Protein AF-A0A6M3L8R0-F1 (afdb_monomer)

Radius of gyration: 15.02 Å; Cα contacts (8 Å, |Δi|>4): 135; chains: 1; bounding box: 36×21×40 Å

Sequence (79 aa):
MDVQPGTVFINSFIKNDEDGQIPEATLKATTDAVISRIAAWPWCPSTYLHLEIAGEATYDDPENPGWSYSSVRVNAITE

Organism: NCBI:txid1070528

Structure (mmCIF, N/CA/C/O backbone):
data_AF-A0A6M3L8R0-F1
#
_entry.id   AF-A0A6M3L8R0-F1
#
loop_
_atom_site.group_PDB
_atom_site.id
_atom_site.type_symbol
_atom_site.label_atom_id
_atom_site.label_alt_id
_atom_site.label_comp_id
_atom_site.label_asym_id
_atom_site.label_entity_id
_atom_site.label_seq_id
_atom_site.pdbx_PDB_ins_code
_atom_site.Cartn_x
_atom_site.Cartn_y
_atom_site.Cartn_z
_atom_site.occupancy
_atom_site.B_iso_or_equiv
_atom_site.auth_seq_id
_atom_site.auth_comp_id
_atom_site.auth_asym_id
_atom_site.auth_atom_id
_atom_site.pdbx_PDB_model_num
ATOM 1 N N . MET A 1 1 ? 17.940 14.226 -13.642 1.00 47.97 1 MET A N 1
ATOM 2 C CA . MET A 1 1 ? 17.834 13.813 -12.232 1.00 47.97 1 MET A CA 1
ATOM 3 C C . MET A 1 1 ? 17.630 12.320 -12.289 1.00 47.97 1 MET A C 1
ATOM 5 O O . MET A 1 1 ? 16.582 11.895 -12.759 1.00 47.97 1 MET A O 1
ATOM 9 N N . ASP A 1 2 ? 18.680 11.569 -11.982 1.00 55.41 2 ASP A N 1
ATOM 10 C CA . ASP A 1 2 ? 18.701 10.120 -12.164 1.00 55.41 2 ASP A CA 1
ATOM 11 C C . ASP A 1 2 ? 17.819 9.477 -11.093 1.00 55.41 2 ASP A C 1
ATOM 13 O O . ASP A 1 2 ? 17.942 9.790 -9.906 1.00 55.41 2 ASP A O 1
ATOM 17 N N . VAL A 1 3 ? 16.878 8.635 -11.515 1.00 56.88 3 VAL A N 1
ATOM 18 C CA . VAL A 1 3 ? 16.110 7.797 -10.591 1.00 56.88 3 VAL A CA 1
ATOM 19 C C . VAL A 1 3 ? 17.110 6.837 -9.949 1.00 56.88 3 VAL A C 1
ATOM 21 O O . VAL A 1 3 ? 17.917 6.240 -10.653 1.00 56.88 3 VAL A O 1
ATOM 24 N N . GLN A 1 4 ? 17.111 6.732 -8.620 1.00 62.91 4 GLN A N 1
ATOM 25 C CA . GLN A 1 4 ? 17.948 5.770 -7.904 1.00 62.91 4 GLN A CA 1
ATOM 26 C C . GLN A 1 4 ? 17.105 4.552 -7.514 1.00 62.91 4 GLN A C 1
ATOM 28 O O . GLN A 1 4 ? 15.961 4.738 -7.085 1.00 62.91 4 GLN A O 1
ATOM 33 N N . PRO A 1 5 ? 17.654 3.326 -7.609 1.00 67.38 5 PRO A N 1
ATOM 34 C CA . PRO A 1 5 ? 17.020 2.156 -7.026 1.00 67.38 5 PRO A CA 1
ATOM 35 C C . PRO A 1 5 ? 16.750 2.380 -5.540 1.00 67.38 5 PRO A C 1
ATOM 37 O O . PRO A 1 5 ? 17.598 2.910 -4.817 1.00 67.38 5 PRO A O 1
ATOM 40 N N . GLY A 1 6 ? 15.581 1.967 -5.067 1.00 74.50 6 GLY A N 1
ATOM 41 C CA . GLY A 1 6 ? 15.192 2.215 -3.685 1.00 74.50 6 GLY A CA 1
ATOM 42 C C . GLY A 1 6 ? 13.915 1.499 -3.285 1.00 74.50 6 GLY A C 1
ATOM 43 O O . GLY A 1 6 ? 13.152 1.031 -4.123 1.00 74.50 6 GLY A O 1
ATOM 44 N N . THR A 1 7 ? 13.673 1.409 -1.982 1.00 82.56 7 THR A N 1
ATOM 45 C CA . THR A 1 7 ? 12.395 0.927 -1.455 1.00 82.56 7 THR A CA 1
ATOM 46 C C . THR A 1 7 ? 11.533 2.123 -1.074 1.00 82.56 7 THR A C 1
ATOM 48 O O . THR A 1 7 ? 11.956 2.983 -0.303 1.00 82.56 7 THR A O 1
ATOM 51 N N . VAL A 1 8 ? 10.314 2.152 -1.600 1.00 81.94 8 VAL A N 1
ATOM 52 C CA . VAL A 1 8 ? 9.269 3.119 -1.270 1.00 81.94 8 VAL A CA 1
ATOM 53 C C . VAL A 1 8 ? 8.174 2.392 -0.498 1.00 81.94 8 VAL A C 1
ATOM 55 O O . VAL A 1 8 ? 7.795 1.274 -0.845 1.00 81.94 8 VAL A O 1
ATOM 58 N N . PHE A 1 9 ? 7.656 3.028 0.548 1.00 84.50 9 PHE A N 1
ATOM 59 C CA . PHE A 1 9 ? 6.479 2.556 1.271 1.00 84.50 9 PHE A CA 1
ATOM 60 C C . PHE A 1 9 ? 5.294 3.446 0.919 1.00 84.50 9 PHE A C 1
ATOM 62 O O . PHE A 1 9 ? 5.371 4.669 1.040 1.00 84.50 9 PHE A O 1
ATOM 69 N N . ILE A 1 10 ? 4.205 2.830 0.475 1.00 84.62 10 ILE A N 1
ATOM 70 C CA . ILE A 1 10 ? 2.954 3.517 0.170 1.00 84.62 10 ILE A CA 1
ATOM 71 C C . ILE A 1 10 ? 1.986 3.208 1.304 1.00 84.62 10 ILE A C 1
ATOM 73 O O . ILE A 1 10 ? 1.451 2.104 1.389 1.00 84.62 10 ILE A O 1
ATOM 77 N N . ASN A 1 11 ? 1.782 4.193 2.177 1.00 84.69 11 ASN A N 1
ATOM 78 C CA . ASN A 1 11 ? 0.882 4.085 3.318 1.00 84.69 11 ASN A CA 1
ATOM 79 C C . ASN A 1 11 ? -0.487 4.663 2.952 1.00 84.69 11 ASN A C 1
ATOM 81 O O . ASN A 1 11 ? -0.584 5.809 2.514 1.00 84.69 11 ASN A O 1
ATOM 85 N N . SER A 1 12 ? -1.538 3.870 3.134 1.00 82.31 12 SER A N 1
ATOM 86 C CA . SER A 1 12 ? -2.931 4.284 2.941 1.00 82.31 12 SER A CA 1
ATOM 87 C C . SER A 1 12 ? -3.657 4.213 4.271 1.00 82.31 12 SER A C 1
ATOM 89 O O . SER A 1 12 ? -3.724 3.144 4.871 1.00 82.31 12 SER A O 1
ATOM 91 N N . PHE A 1 13 ? -4.179 5.350 4.722 1.00 83.94 13 PHE A N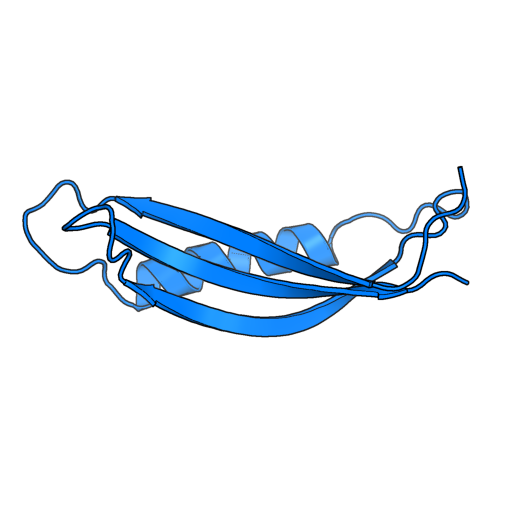 1
ATOM 92 C CA . PHE A 1 13 ? -4.830 5.500 6.019 1.00 83.94 13 PHE A CA 1
ATOM 93 C C . PHE A 1 13 ? -6.342 5.450 5.863 1.00 83.94 13 PHE A C 1
ATOM 95 O O . PHE A 1 13 ? -6.896 6.003 4.910 1.00 83.94 13 PHE A O 1
ATOM 102 N N . ILE A 1 14 ? -7.005 4.817 6.822 1.00 84.06 14 ILE A N 1
ATOM 103 C CA . ILE A 1 14 ? -8.457 4.790 6.927 1.00 84.06 14 ILE A CA 1
ATOM 104 C C . ILE A 1 14 ? -8.812 5.152 8.367 1.00 84.06 14 ILE A C 1
ATOM 106 O O . ILE A 1 14 ? -8.164 4.704 9.313 1.00 84.06 14 ILE A O 1
ATOM 110 N N . LYS A 1 15 ? -9.846 5.974 8.519 1.00 83.38 15 LYS A N 1
ATOM 111 C CA . LYS A 1 15 ? -10.448 6.304 9.807 1.00 83.38 15 LYS A CA 1
ATOM 112 C C . LYS A 1 15 ? -11.719 5.483 9.982 1.00 83.38 15 LYS A C 1
ATOM 114 O O . LYS A 1 15 ? -12.525 5.426 9.053 1.00 83.38 15 LYS A O 1
ATOM 119 N N . ASN A 1 16 ? -11.918 4.898 11.161 1.00 77.31 16 ASN A N 1
ATOM 120 C CA . ASN A 1 16 ? -13.245 4.440 11.541 1.00 77.31 16 ASN A CA 1
ATOM 121 C C . ASN A 1 16 ? -14.039 5.609 12.136 1.00 77.31 16 ASN A C 1
ATOM 123 O O . ASN A 1 16 ? -13.592 6.246 13.090 1.00 77.31 16 ASN A O 1
ATOM 127 N N . ASP A 1 17 ? -15.187 5.923 11.543 1.00 71.25 17 ASP A N 1
ATOM 128 C CA . ASP A 1 17 ? -16.097 6.947 12.071 1.00 71.25 17 ASP A CA 1
ATOM 129 C C . ASP A 1 17 ? -17.078 6.375 13.108 1.00 71.25 17 ASP A C 1
ATOM 131 O O . ASP A 1 17 ? -17.712 7.134 13.839 1.00 71.25 17 ASP A O 1
ATOM 135 N N . GLU A 1 18 ? -17.172 5.047 13.202 1.00 67.50 18 GLU A N 1
ATOM 136 C CA . GLU A 1 18 ? -17.814 4.336 14.306 1.00 67.50 18 GLU A CA 1
ATOM 137 C C . GLU A 1 18 ? -16.711 3.898 15.292 1.00 67.50 18 GLU A C 1
ATOM 139 O O . GLU A 1 18 ? -15.628 3.526 14.852 1.00 67.50 18 GLU A O 1
ATOM 144 N N . ASP A 1 19 ? -16.947 3.949 16.611 1.00 60.16 19 ASP A N 1
ATOM 145 C CA . ASP A 1 19 ? -15.965 3.706 17.700 1.00 60.16 19 ASP A CA 1
ATOM 146 C C . ASP A 1 19 ? -15.380 2.258 17.772 1.00 60.16 19 ASP A C 1
ATOM 148 O O . ASP A 1 19 ? -15.128 1.716 18.850 1.00 60.16 19 ASP A O 1
ATOM 152 N N . GLY A 1 20 ? -15.176 1.580 16.640 1.00 65.75 20 GLY A N 1
ATOM 153 C CA . GLY A 1 20 ? -14.653 0.217 16.528 1.00 65.75 20 GLY A CA 1
ATOM 154 C C . GLY A 1 20 ? -13.341 0.116 15.745 1.00 65.75 20 GLY A C 1
ATOM 155 O O . GLY A 1 20 ? -12.844 1.085 15.174 1.00 65.75 20 GLY A O 1
ATOM 156 N N . GLN A 1 21 ? -12.776 -1.091 15.667 1.00 68.75 21 GLN A N 1
ATOM 157 C CA . GLN A 1 21 ? -11.673 -1.371 14.742 1.00 68.75 21 GLN A CA 1
ATOM 158 C C . GLN A 1 21 ? -12.181 -1.464 13.300 1.00 68.75 21 GLN A C 1
ATOM 160 O O . GLN A 1 21 ? -13.288 -1.948 13.053 1.00 68.75 21 GLN A O 1
ATOM 165 N N . ILE A 1 22 ? -11.372 -1.003 12.346 1.00 72.44 22 ILE A N 1
ATOM 166 C CA . ILE A 1 22 ? -11.696 -1.111 10.923 1.00 72.44 22 ILE A CA 1
ATOM 167 C C . ILE A 1 22 ? -11.703 -2.595 10.543 1.00 72.44 22 ILE A C 1
ATOM 169 O O . ILE A 1 22 ? -10.740 -3.297 10.857 1.00 72.44 22 ILE A O 1
ATOM 173 N N . PRO A 1 23 ? -12.744 -3.099 9.854 1.00 78.75 23 PRO A N 1
ATOM 174 C CA . PRO A 1 23 ? -12.756 -4.485 9.412 1.00 78.75 23 PRO A CA 1
ATOM 175 C C . PRO A 1 23 ? -11.536 -4.791 8.538 1.00 78.75 23 PRO A C 1
ATOM 177 O O . PRO A 1 23 ? -11.281 -4.094 7.554 1.00 78.75 23 PRO A O 1
ATOM 180 N N . GLU A 1 24 ? -10.821 -5.871 8.855 1.00 73.81 24 GLU A N 1
ATOM 181 C CA . GLU A 1 24 ? -9.627 -6.321 8.122 1.00 73.81 24 GLU A CA 1
ATOM 182 C C . GLU A 1 24 ? -9.891 -6.443 6.611 1.00 73.81 24 GLU A C 1
ATOM 184 O O . GLU A 1 24 ? -9.074 -6.033 5.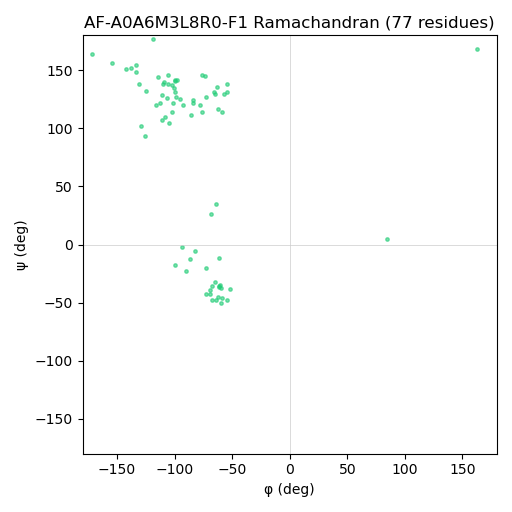791 1.00 73.81 24 GLU A O 1
ATOM 189 N N . ALA A 1 25 ? -11.086 -6.908 6.231 1.00 80.00 25 ALA A N 1
ATOM 190 C CA . ALA A 1 25 ? -11.510 -7.006 4.836 1.00 80.00 25 ALA A CA 1
ATOM 191 C C . ALA A 1 25 ? -11.555 -5.645 4.110 1.00 80.00 25 ALA A C 1
ATOM 193 O O . ALA A 1 25 ? -11.229 -5.574 2.926 1.00 80.00 25 ALA A O 1
ATOM 194 N N . THR A 1 26 ? -11.929 -4.564 4.801 1.00 80.81 26 THR A N 1
ATOM 195 C CA . THR A 1 26 ? -11.983 -3.205 4.236 1.00 80.81 26 THR A CA 1
ATOM 196 C C . THR A 1 26 ? -10.582 -2.637 4.031 1.00 80.81 26 THR A C 1
ATOM 198 O O . THR A 1 26 ? -10.293 -2.051 2.981 1.00 80.81 26 THR A O 1
ATOM 201 N N . LEU A 1 27 ? -9.693 -2.846 5.009 1.00 78.12 27 LEU A N 1
ATOM 202 C CA . LEU A 1 27 ? -8.279 -2.488 4.880 1.00 78.12 27 LEU A CA 1
ATOM 203 C C . LEU A 1 27 ? -7.652 -3.241 3.712 1.00 78.12 27 LEU A C 1
ATOM 205 O O . LEU A 1 27 ? -7.102 -2.609 2.814 1.00 78.12 27 LEU A O 1
ATOM 209 N N . LYS A 1 28 ? -7.847 -4.563 3.661 1.00 82.25 28 LYS A N 1
ATOM 210 C CA . LYS A 1 28 ? -7.328 -5.399 2.583 1.00 82.25 28 LYS A CA 1
ATOM 211 C C . LYS A 1 28 ? -7.842 -4.961 1.209 1.00 82.25 28 LYS A C 1
ATOM 213 O O . LYS A 1 28 ? -7.046 -4.816 0.289 1.00 82.25 28 LYS A O 1
ATOM 218 N N . ALA A 1 29 ? -9.140 -4.688 1.064 1.00 84.56 29 ALA A N 1
ATOM 219 C CA . ALA A 1 29 ? -9.703 -4.211 -0.202 1.00 84.56 29 ALA A CA 1
ATOM 220 C C . ALA A 1 29 ? -9.083 -2.875 -0.656 1.00 84.56 29 ALA A C 1
ATOM 222 O O . ALA A 1 29 ? -8.880 -2.647 -1.849 1.00 84.56 29 ALA A O 1
ATOM 223 N N . THR A 1 30 ? -8.748 -2.000 0.295 1.00 81.56 30 THR A N 1
ATOM 224 C CA . THR A 1 30 ? -8.053 -0.737 0.013 1.00 81.56 30 THR A CA 1
ATOM 225 C C . THR A 1 30 ? -6.617 -0.989 -0.440 1.00 81.56 30 THR A C 1
ATOM 227 O O . THR A 1 30 ? -6.173 -0.391 -1.423 1.00 81.56 30 THR A O 1
ATOM 230 N N . THR A 1 31 ? -5.908 -1.911 0.217 1.00 84.31 31 THR A N 1
ATOM 231 C CA . THR A 1 31 ? -4.552 -2.318 -0.176 1.00 84.31 31 THR A CA 1
ATOM 232 C C . THR A 1 31 ? -4.536 -2.950 -1.568 1.00 84.31 31 THR A C 1
ATOM 234 O O . THR A 1 31 ? -3.756 -2.527 -2.422 1.00 84.31 31 THR A O 1
ATOM 237 N N . ASP A 1 32 ? -5.480 -3.850 -1.855 1.00 85.94 32 ASP A N 1
ATOM 238 C CA . ASP A 1 32 ? -5.647 -4.485 -3.168 1.00 85.94 32 ASP A CA 1
ATOM 239 C C . ASP A 1 32 ? -5.909 -3.438 -4.271 1.00 85.94 32 ASP A C 1
ATOM 241 O O . ASP A 1 32 ? -5.374 -3.538 -5.379 1.00 85.94 32 ASP A O 1
ATOM 245 N N . ALA A 1 33 ? -6.672 -2.377 -3.978 1.00 86.31 33 ALA A N 1
ATOM 246 C CA . ALA A 1 33 ? -6.908 -1.280 -4.920 1.00 86.31 33 ALA A CA 1
ATOM 247 C C . ALA A 1 33 ? -5.643 -0.444 -5.203 1.00 86.31 33 ALA A C 1
ATOM 249 O O . ALA A 1 33 ? -5.437 0.008 -6.336 1.00 86.31 33 ALA A O 1
ATOM 250 N N . VAL A 1 34 ? -4.785 -0.238 -4.198 1.00 84.38 34 VAL A N 1
ATOM 251 C CA . VAL A 1 34 ? -3.482 0.433 -4.357 1.00 84.38 34 VAL A CA 1
ATOM 252 C C . VAL A 1 34 ? -2.545 -0.425 -5.202 1.00 84.38 34 VAL A C 1
ATOM 254 O O . VAL A 1 34 ? -1.985 0.067 -6.182 1.00 84.38 34 VAL A O 1
ATOM 257 N N . ILE A 1 35 ? -2.446 -1.715 -4.880 1.00 85.62 35 ILE A N 1
ATOM 258 C CA . ILE A 1 35 ? -1.690 -2.706 -5.651 1.00 85.62 35 ILE A CA 1
ATOM 259 C C . ILE A 1 35 ? -2.145 -2.721 -7.109 1.00 85.62 35 ILE A C 1
ATOM 261 O O . ILE A 1 35 ? -1.320 -2.610 -8.016 1.00 85.62 35 ILE A O 1
ATOM 265 N N . SER A 1 36 ? -3.458 -2.770 -7.349 1.00 87.00 36 SER A N 1
ATOM 266 C CA . SER A 1 36 ? -4.013 -2.759 -8.702 1.00 87.00 36 SER A CA 1
ATOM 267 C C . SER A 1 36 ? -3.658 -1.482 -9.466 1.00 87.00 36 SER A C 1
ATOM 269 O O . SER A 1 36 ? -3.417 -1.556 -10.669 1.00 87.00 36 SER A O 1
ATOM 271 N N . ARG A 1 37 ? -3.602 -0.319 -8.801 1.00 84.12 37 ARG A N 1
ATOM 272 C CA . ARG A 1 37 ? -3.172 0.942 -9.429 1.00 84.12 37 ARG A CA 1
ATOM 273 C C . ARG A 1 37 ? -1.686 0.958 -9.768 1.00 84.12 37 ARG A C 1
ATOM 275 O O . ARG A 1 37 ? -1.336 1.465 -10.828 1.00 84.12 37 ARG A O 1
ATOM 282 N N . ILE A 1 38 ? -0.836 0.411 -8.898 1.00 81.62 38 ILE A N 1
ATOM 283 C CA . ILE A 1 38 ? 0.605 0.279 -9.157 1.00 81.62 38 ILE A CA 1
ATOM 284 C C . ILE A 1 38 ? 0.827 -0.654 -10.350 1.00 81.62 38 ILE A C 1
ATOM 286 O O . ILE A 1 38 ? 1.535 -0.292 -11.283 1.00 81.62 38 ILE A O 1
ATOM 290 N N . ALA A 1 39 ? 0.161 -1.812 -10.365 1.00 81.12 39 ALA A N 1
ATOM 291 C CA . ALA A 1 39 ? 0.267 -2.787 -11.449 1.00 81.12 39 ALA A CA 1
ATOM 292 C C . ALA A 1 39 ? -0.287 -2.266 -12.788 1.00 81.12 39 ALA A C 1
ATOM 294 O O . ALA A 1 39 ? 0.209 -2.631 -13.850 1.00 81.12 39 ALA A O 1
ATOM 295 N N . ALA A 1 40 ? -1.311 -1.408 -12.745 1.00 81.50 40 ALA A N 1
ATOM 296 C CA . ALA A 1 40 ? -1.879 -0.767 -13.928 1.00 81.50 40 ALA A CA 1
ATOM 297 C C . ALA A 1 40 ? -1.091 0.468 -14.391 1.00 81.50 40 ALA A C 1
ATOM 299 O O . ALA A 1 40 ? -1.441 1.045 -15.424 1.00 81.50 40 ALA A O 1
ATOM 300 N N . TRP A 1 41 ? -0.070 0.906 -13.643 1.00 75.94 41 TRP A N 1
ATOM 301 C CA . TRP A 1 41 ? 0.735 2.053 -14.038 1.00 75.94 41 TRP A CA 1
ATOM 30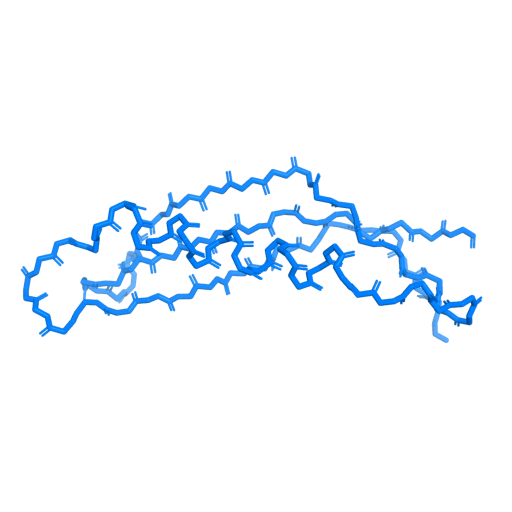2 C C . TRP A 1 41 ? 1.431 1.733 -15.367 1.00 75.94 41 TRP A C 1
ATOM 304 O O . TRP A 1 41 ? 2.208 0.777 -15.438 1.00 75.94 41 TRP A O 1
ATOM 314 N N . PRO A 1 42 ? 1.130 2.476 -16.445 1.00 67.88 42 PRO A N 1
ATOM 315 C CA . PRO A 1 42 ? 1.599 2.118 -17.769 1.00 67.88 42 PRO A CA 1
ATOM 316 C C . PRO A 1 42 ? 3.120 2.173 -17.810 1.00 67.88 42 PRO A C 1
ATOM 318 O O . PRO A 1 42 ? 3.738 3.136 -17.349 1.00 67.88 42 PRO A O 1
ATOM 321 N N . TRP A 1 43 ? 3.715 1.146 -18.414 1.00 60.72 43 TRP A N 1
ATOM 322 C CA . TRP A 1 43 ? 5.126 1.176 -18.756 1.00 60.72 43 TRP A CA 1
ATOM 323 C C . TRP A 1 43 ? 5.373 2.369 -19.677 1.00 60.72 43 TRP A C 1
ATOM 325 O O . TRP A 1 43 ? 4.856 2.430 -20.795 1.00 60.72 43 TRP A O 1
ATOM 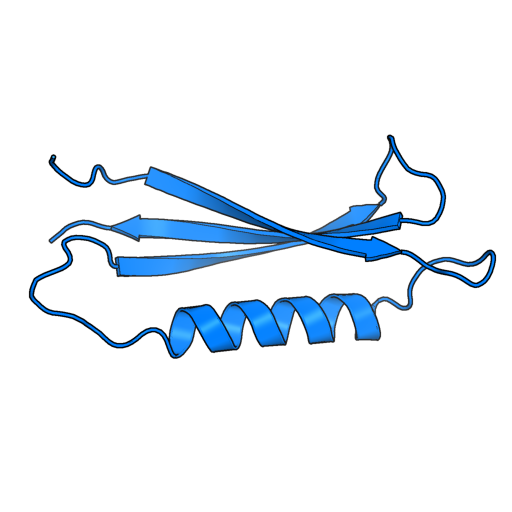335 N N . CYS A 1 44 ? 6.128 3.343 -19.183 1.00 58.69 44 CYS A N 1
ATOM 336 C CA . CYS A 1 44 ? 6.544 4.488 -19.963 1.00 58.69 44 CYS A CA 1
ATOM 337 C C . CYS A 1 44 ? 8.051 4.329 -20.230 1.00 58.69 44 CYS A C 1
ATOM 339 O O . CYS A 1 44 ? 8.848 4.439 -19.300 1.00 58.69 44 CYS A O 1
ATOM 341 N N . PRO A 1 45 ? 8.470 4.041 -21.477 1.00 56.16 45 PRO A N 1
ATOM 342 C CA . PRO A 1 45 ? 9.876 3.779 -21.804 1.00 56.16 45 PRO A CA 1
ATOM 343 C C . PRO A 1 45 ? 10.826 4.953 -21.519 1.00 56.16 45 PRO A C 1
ATOM 345 O O . PRO A 1 45 ? 12.038 4.781 -21.550 1.00 56.16 45 PRO A O 1
ATOM 348 N N . SER A 1 46 ? 10.299 6.152 -21.244 1.00 57.53 46 SER A N 1
ATOM 349 C CA . SER A 1 46 ? 11.079 7.319 -20.816 1.00 57.53 46 SER A CA 1
ATOM 350 C C . SER A 1 46 ? 11.171 7.494 -19.295 1.00 57.53 46 SER A C 1
ATOM 352 O O . SER A 1 46 ? 11.799 8.443 -18.832 1.00 57.53 46 SER A O 1
ATOM 354 N N . THR A 1 47 ? 10.519 6.639 -18.504 1.00 56.62 47 THR A N 1
ATOM 355 C CA . THR A 1 47 ? 10.650 6.628 -17.041 1.00 56.62 47 THR A CA 1
ATOM 356 C C . THR A 1 47 ? 11.553 5.482 -16.616 1.00 56.62 47 THR A C 1
ATOM 358 O O . THR A 1 47 ? 11.171 4.324 -16.714 1.00 56.62 47 THR A O 1
ATOM 361 N N . TYR A 1 48 ? 12.715 5.818 -16.057 1.00 57.97 48 TYR A N 1
ATOM 362 C CA . TYR A 1 48 ? 13.659 4.905 -15.394 1.00 57.97 48 TYR A CA 1
ATOM 363 C C . TYR A 1 48 ? 13.120 4.332 -14.067 1.00 57.97 48 TYR A C 1
ATOM 365 O O . TYR A 1 48 ? 13.886 4.064 -13.150 1.00 57.97 48 TYR A O 1
ATOM 373 N N . LEU A 1 49 ? 11.798 4.245 -13.909 1.00 60.03 49 LEU A N 1
ATOM 374 C CA . LEU A 1 49 ? 11.139 3.901 -12.658 1.00 60.03 49 LEU A CA 1
ATOM 375 C C . LEU A 1 49 ? 10.139 2.781 -12.917 1.00 60.03 49 LEU A C 1
ATOM 377 O O . LEU A 1 49 ? 9.037 3.021 -13.411 1.00 60.03 49 LEU A O 1
ATOM 381 N N . HIS A 1 50 ? 10.528 1.568 -12.547 1.00 72.69 50 HIS A N 1
ATOM 382 C CA . HIS A 1 50 ? 9.625 0.434 -12.457 1.00 72.69 50 HIS A CA 1
ATOM 383 C C . HIS A 1 50 ? 9.344 0.118 -10.989 1.00 72.69 50 HIS A C 1
ATOM 385 O O . HIS A 1 50 ? 10.240 0.187 -10.151 1.00 72.69 50 HIS A O 1
ATOM 391 N N . LEU A 1 51 ? 8.084 -0.185 -10.687 1.00 76.50 51 LEU A N 1
ATOM 392 C CA . LEU A 1 51 ? 7.584 -0.420 -9.340 1.00 76.50 51 LEU A CA 1
ATOM 393 C C . LEU A 1 51 ? 7.229 -1.898 -9.184 1.00 76.50 51 LEU A C 1
ATOM 395 O O . LEU A 1 51 ? 6.213 -2.352 -9.703 1.00 76.50 51 LEU A O 1
ATOM 399 N N . GLU A 1 52 ? 8.049 -2.636 -8.446 1.00 81.44 52 GLU A N 1
ATOM 400 C CA . GLU A 1 52 ? 7.780 -4.031 -8.098 1.00 81.44 52 GLU A CA 1
ATOM 401 C C . GLU A 1 52 ? 7.219 -4.119 -6.677 1.00 81.44 52 GLU A C 1
ATOM 403 O O . GLU A 1 52 ? 7.776 -3.547 -5.739 1.00 81.44 52 GLU A O 1
ATOM 408 N N . ILE A 1 53 ? 6.125 -4.854 -6.491 1.00 86.62 53 ILE A N 1
ATOM 409 C CA . ILE A 1 53 ? 5.531 -5.050 -5.166 1.00 86.62 53 ILE A CA 1
ATOM 410 C C . ILE A 1 53 ? 6.348 -6.094 -4.404 1.00 86.62 53 ILE A C 1
ATOM 412 O O . ILE A 1 53 ? 6.444 -7.245 -4.816 1.00 86.62 53 ILE A O 1
ATOM 416 N N . ALA A 1 54 ? 6.905 -5.693 -3.263 1.00 85.12 54 ALA A N 1
ATOM 417 C CA . ALA A 1 54 ? 7.739 -6.541 -2.415 1.00 85.12 54 ALA A CA 1
ATOM 418 C C . ALA A 1 54 ? 6.986 -7.123 -1.206 1.00 85.12 54 ALA A C 1
ATOM 420 O O . ALA A 1 54 ? 7.475 -8.056 -0.571 1.00 85.12 54 ALA A O 1
ATOM 421 N N . GLY A 1 55 ? 5.831 -6.555 -0.852 1.00 85.81 55 GLY A N 1
ATOM 422 C CA . GLY A 1 55 ? 4.982 -7.039 0.235 1.00 85.81 55 GLY A CA 1
ATOM 423 C C . GLY A 1 55 ? 3.964 -6.003 0.702 1.00 85.81 55 GLY A C 1
ATOM 424 O O . GLY A 1 55 ? 4.060 -4.825 0.360 1.00 85.81 55 GLY A O 1
ATOM 425 N N . GLU A 1 56 ? 3.009 -6.449 1.510 1.00 87.38 56 GLU A N 1
ATOM 426 C CA . GLU A 1 56 ? 1.988 -5.608 2.134 1.00 87.38 56 GLU A CA 1
ATOM 427 C C . GLU A 1 56 ? 1.766 -6.006 3.596 1.00 87.38 56 GLU A C 1
ATOM 429 O O . GLU A 1 56 ? 1.985 -7.159 3.974 1.00 87.38 56 GLU A O 1
ATOM 434 N N . ALA A 1 57 ? 1.342 -5.046 4.416 1.00 85.44 57 ALA A N 1
ATOM 435 C CA . ALA A 1 57 ? 0.926 -5.280 5.794 1.00 85.44 57 ALA A CA 1
ATOM 436 C C . ALA A 1 57 ? -0.054 -4.200 6.265 1.00 85.44 57 ALA A C 1
ATOM 438 O O . ALA A 1 57 ? -0.058 -3.080 5.750 1.00 85.44 57 ALA A O 1
ATOM 439 N N . THR A 1 58 ? -0.863 -4.530 7.267 1.00 84.31 58 THR A N 1
ATOM 440 C CA . THR A 1 58 ? -1.805 -3.615 7.921 1.00 84.31 58 THR A CA 1
ATOM 441 C C . THR A 1 58 ? -1.404 -3.378 9.368 1.00 84.31 58 THR A C 1
ATOM 443 O O . THR A 1 58 ? -0.932 -4.294 10.043 1.00 84.31 58 THR A O 1
ATOM 446 N N . TYR A 1 59 ? -1.623 -2.161 9.847 1.00 85.12 59 TYR A N 1
ATOM 447 C CA . TYR A 1 59 ? -1.215 -1.707 11.168 1.00 85.12 59 TYR A CA 1
ATOM 448 C C . TYR A 1 59 ? -2.280 -0.787 11.763 1.00 85.12 59 TYR A C 1
ATOM 450 O O . TYR A 1 59 ? -2.960 -0.064 11.034 1.00 85.12 59 TYR A O 1
ATOM 458 N N . ASP A 1 60 ? -2.380 -0.766 13.087 1.00 86.00 60 ASP A N 1
ATOM 459 C CA . ASP A 1 60 ? -3.086 0.300 13.796 1.00 86.00 60 ASP A CA 1
ATOM 460 C C . ASP A 1 60 ? -2.221 1.569 13.820 1.00 86.00 60 ASP A C 1
ATOM 462 O O . ASP A 1 60 ? -0.989 1.485 13.874 1.00 86.00 60 ASP A O 1
ATOM 466 N N . ASP A 1 61 ? -2.851 2.744 13.766 1.00 82.62 61 ASP A N 1
ATOM 467 C CA . ASP A 1 61 ? -2.155 4.024 13.893 1.00 82.62 61 ASP A CA 1
ATOM 468 C C . ASP A 1 61 ? -2.006 4.392 15.385 1.00 82.62 61 ASP A C 1
ATOM 470 O O . ASP A 1 61 ? -3.003 4.676 16.058 1.00 82.62 61 ASP A O 1
ATOM 474 N N . PRO A 1 62 ? -0.777 4.387 15.937 1.00 80.94 62 PRO A N 1
ATOM 475 C CA . PRO A 1 62 ? -0.560 4.676 17.351 1.00 80.94 62 PRO A CA 1
ATOM 476 C C . PRO A 1 62 ? -0.746 6.159 17.701 1.00 80.94 62 PRO A C 1
ATOM 478 O O . PRO A 1 62 ? -0.930 6.482 18.875 1.00 80.94 62 PRO A O 1
ATOM 481 N N . GLU A 1 63 ? -0.674 7.060 16.717 1.00 86.50 63 GLU A N 1
ATOM 482 C CA . GLU A 1 63 ? -0.815 8.504 16.920 1.00 86.50 63 GLU A CA 1
ATOM 483 C C . GLU A 1 63 ? -2.278 8.954 16.785 1.00 86.50 63 GLU A C 1
ATOM 485 O O . GLU A 1 63 ? -2.664 9.966 17.374 1.00 86.50 63 GLU A O 1
ATOM 490 N N . ASN A 1 64 ? -3.107 8.178 16.075 1.00 83.75 64 ASN A N 1
ATOM 491 C CA . ASN A 1 64 ? -4.512 8.489 15.809 1.00 83.75 64 ASN A CA 1
ATOM 492 C C . ASN A 1 64 ? -5.442 7.337 16.248 1.00 83.75 64 ASN A C 1
ATOM 494 O O . ASN A 1 64 ? -5.716 6.424 15.466 1.00 83.75 64 ASN A O 1
ATOM 498 N N . PRO A 1 65 ? -5.993 7.374 17.478 1.00 82.88 65 PRO A N 1
ATOM 499 C CA . PRO A 1 65 ? -6.927 6.354 17.951 1.00 82.88 65 PRO A CA 1
ATOM 500 C C . PRO A 1 65 ? -8.123 6.167 17.002 1.00 82.88 65 PRO A C 1
ATOM 502 O O . PRO A 1 65 ? -8.765 7.139 16.604 1.00 82.88 65 PRO A O 1
ATOM 505 N N . GLY A 1 66 ? -8.424 4.913 16.650 1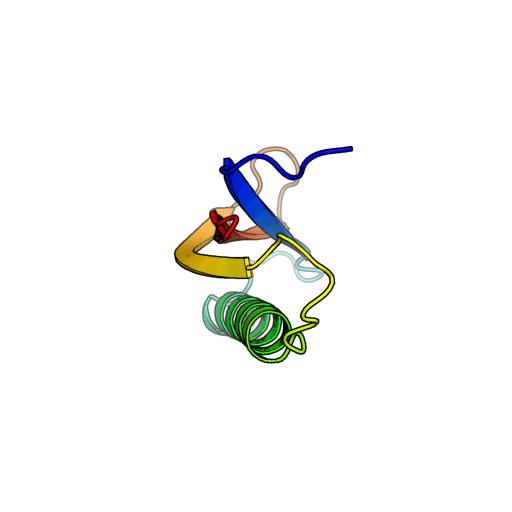.00 78.94 66 GLY A N 1
ATOM 506 C CA . GLY A 1 66 ? -9.498 4.561 15.708 1.00 78.94 66 GLY A CA 1
ATOM 507 C C . GLY A 1 66 ? -9.098 4.609 14.227 1.00 78.94 66 GLY A C 1
ATOM 508 O O . GLY A 1 66 ? -9.950 4.422 13.357 1.00 78.94 66 GLY A O 1
ATOM 509 N N . TRP A 1 67 ? -7.820 4.856 13.926 1.00 84.25 67 TRP A N 1
ATOM 510 C CA . TRP A 1 67 ? -7.280 4.795 12.572 1.00 84.25 67 TRP A CA 1
ATOM 511 C C . TRP A 1 67 ? -6.425 3.541 12.401 1.00 84.25 67 TRP A C 1
ATOM 513 O O . TRP A 1 67 ? -5.714 3.112 13.312 1.00 84.25 67 TRP A O 1
ATOM 523 N N . SER A 1 68 ? -6.463 2.986 11.197 1.00 85.56 68 SER A N 1
ATOM 524 C CA . SER A 1 68 ? -5.564 1.916 10.773 1.00 85.56 68 SER A CA 1
ATOM 525 C C . SER A 1 68 ? -5.018 2.261 9.392 1.00 85.56 68 SER A C 1
ATOM 527 O O . SER A 1 68 ? -5.644 2.996 8.620 1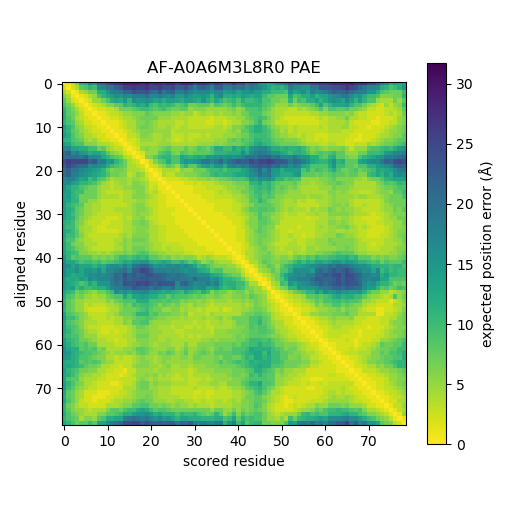.00 85.56 68 SER A O 1
ATOM 529 N N . TYR A 1 69 ? -3.847 1.733 9.060 1.00 85.75 69 TYR A N 1
ATOM 530 C CA . TYR A 1 69 ? -3.228 1.949 7.762 1.00 85.75 69 TYR A CA 1
ATOM 531 C C . TYR A 1 69 ? -2.703 0.654 7.160 1.00 85.75 69 TYR A C 1
ATOM 533 O O .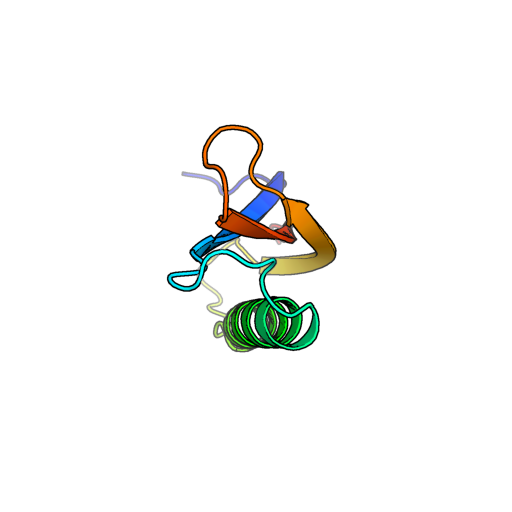 TYR A 1 69 ? -2.254 -0.254 7.856 1.00 85.75 69 TYR A O 1
ATOM 541 N N . SER A 1 70 ? -2.737 0.580 5.834 1.00 86.31 70 SER A N 1
ATOM 542 C CA . SER A 1 70 ? -2.019 -0.442 5.080 1.00 86.31 70 SER A CA 1
ATOM 543 C C . SER A 1 70 ? -0.752 0.146 4.483 1.00 86.31 70 SER A C 1
ATOM 545 O O . SER A 1 70 ? -0.798 1.239 3.914 1.00 86.31 70 SER A O 1
ATOM 547 N N . SER A 1 71 ? 0.352 -0.586 4.558 1.00 86.00 71 SER A N 1
ATOM 548 C CA . SER A 1 71 ? 1.620 -0.234 3.931 1.00 86.00 71 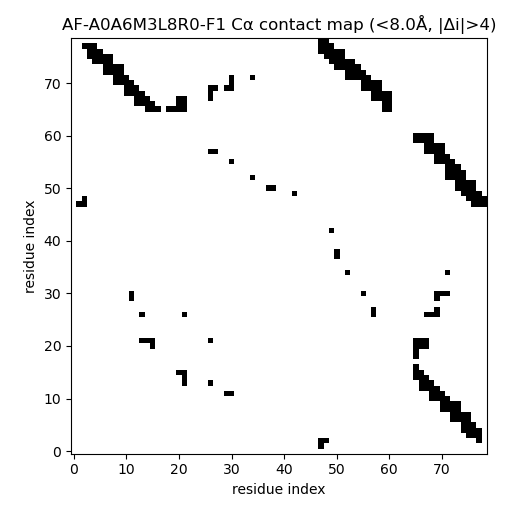SE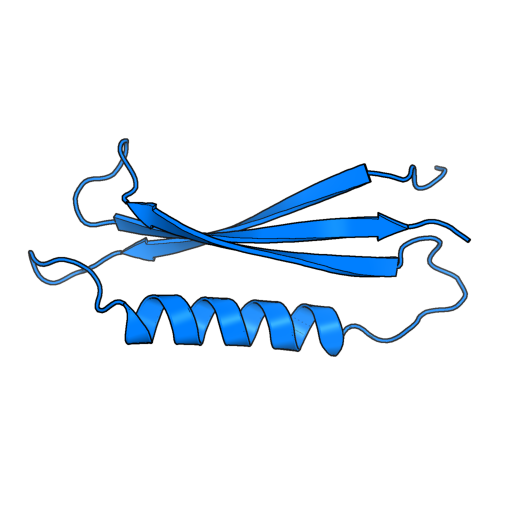R A CA 1
ATOM 549 C C . SER A 1 71 ? 1.941 -1.228 2.824 1.00 86.00 71 SER A C 1
ATOM 551 O O . SER A 1 71 ? 2.044 -2.428 3.078 1.00 86.00 71 SER A O 1
ATOM 553 N N . VAL A 1 72 ? 2.115 -0.730 1.601 1.00 88.56 72 VAL A N 1
ATOM 554 C CA . VAL A 1 72 ? 2.629 -1.511 0.471 1.00 88.56 72 VAL A CA 1
ATOM 555 C C . VAL A 1 72 ? 4.092 -1.152 0.274 1.00 88.56 72 VAL A C 1
ATOM 557 O O . VAL A 1 72 ? 4.435 0.010 0.036 1.00 88.56 72 VAL A O 1
ATOM 560 N N . ARG A 1 73 ? 4.964 -2.154 0.358 1.00 87.44 73 ARG A N 1
ATOM 561 C CA . ARG A 1 73 ? 6.382 -2.018 0.040 1.00 87.44 73 ARG A CA 1
ATOM 562 C C . ARG A 1 73 ? 6.571 -2.189 -1.461 1.00 87.44 73 ARG A C 1
ATOM 564 O O . ARG A 1 73 ? 6.229 -3.229 -2.021 1.00 87.44 73 ARG A O 1
ATOM 571 N N . VAL A 1 74 ? 7.187 -1.195 -2.082 1.00 84.88 74 VAL A N 1
ATOM 572 C CA . VAL A 1 74 ? 7.464 -1.165 -3.514 1.00 84.88 74 VAL A CA 1
ATOM 573 C C . VAL A 1 74 ? 8.953 -0.945 -3.742 1.00 84.88 74 VAL A C 1
ATOM 575 O O . VAL A 1 74 ? 9.555 -0.059 -3.139 1.00 84.88 74 VAL A O 1
ATOM 578 N N . ASN A 1 75 ? 9.560 -1.739 -4.613 1.00 82.75 75 ASN A N 1
ATOM 579 C CA . ASN A 1 75 ? 10.923 -1.522 -5.068 1.00 82.75 75 ASN A CA 1
ATOM 580 C C . ASN A 1 75 ? 10.885 -0.694 -6.353 1.00 82.75 75 ASN A C 1
ATOM 582 O O . ASN A 1 75 ? 10.297 -1.111 -7.348 1.00 82.75 75 ASN A O 1
ATOM 586 N N . ALA A 1 76 ? 11.518 0.472 -6.312 1.00 76.12 76 ALA A N 1
ATOM 587 C CA . ALA A 1 76 ? 11.904 1.219 -7.492 1.00 76.12 76 ALA A CA 1
ATOM 588 C C . ALA A 1 76 ? 13.133 0.539 -8.099 1.00 76.12 76 ALA A C 1
ATOM 590 O O . ALA A 1 76 ? 14.200 0.528 -7.479 1.00 76.12 76 ALA A O 1
ATOM 591 N N . ILE A 1 77 ? 12.983 -0.027 -9.292 1.00 73.50 77 ILE A N 1
ATOM 592 C CA . ILE A 1 77 ? 14.098 -0.541 -10.087 1.00 73.50 77 ILE A CA 1
ATOM 593 C C . ILE A 1 77 ? 14.311 0.368 -11.299 1.00 73.50 77 ILE A C 1
ATOM 595 O O . ILE A 1 77 ? 13.356 0.877 -11.892 1.00 73.50 77 ILE A O 1
ATOM 599 N N . THR A 1 78 ? 15.580 0.601 -11.615 1.00 66.00 78 THR A N 1
ATOM 600 C CA . THR A 1 78 ? 16.037 1.408 -12.750 1.00 66.00 78 THR A CA 1
ATOM 601 C C . THR A 1 78 ? 16.683 0.463 -13.753 1.00 66.00 78 THR A C 1
ATOM 603 O O . THR A 1 78 ? 17.547 -0.320 -13.351 1.00 66.00 78 THR A O 1
ATOM 606 N N . GLU A 1 79 ? 16.283 0.531 -15.020 1.00 60.66 79 GLU A N 1
ATOM 607 C CA . GLU A 1 79 ? 16.971 -0.153 -16.127 1.00 60.66 79 GLU A CA 1
ATOM 608 C C . GLU A 1 79 ? 18.009 0.760 -16.786 1.00 60.66 79 GLU A C 1
ATOM 610 O O . GLU A 1 79 ? 17.721 1.974 -16.935 1.00 60.66 79 GLU A O 1
#

Solvent-accessible surface area (backbone atoms only — not comparable to full-atom values): 4799 Å² total; per-residue (Å²): 134,82,70,69,68,43,81,46,74,51,73,48,77,47,74,42,92,55,104,47,82,71,57,66,68,59,54,48,54,51,46,52,52,52,52,51,50,57,72,62,52,73,90,48,96,88,52,52,67,42,76,45,82,76,48,73,52,76,45,74,37,90,89,43,88,51,28,36,33,32,38,38,35,27,34,37,44,55,124

Foldseek 3Di:
DDDDKDKDKDKDKDADPPLDADPPVVQVVVVVVVVVVLVPPDDDVPDQWRWDWPDKDKAADPVDRRMIMIITIIITHGD

Mean predicted aligned error: 7.35 Å

Secondary structure (DSSP, 8-state):
-PPPPEEEEEEEEEE-SSSSPPPHHHHHHHHHHHHHHHHTS---TT---EEEEEEEEEEE-SSSTTEEEEEEEEEEE--

pLDDT: mean 77.13, std 10.24, range [47.97, 88.56]

Nearest PDB structures (foldseek):
  3fzb-assembly1_A  TM=7.459E-01  e=2.035E-01  Lambdavirus lambda
  6sgb-assembly1_FQ  TM=4.398E-01  e=7.217E+00  Trypanosoma brucei brucei
  1z2l-assembly1_B  TM=3.828E-01  e=6.444E+00  Escherichia coli K-12
  2imo-assembly1_B  TM=3.937E-01  e=9.052E+00  Escherichia coli K-12
  4pxd-assembly1_B  TM=3.431E-01  e=9.052E+00  Escherichia coli K-12